Protein AF-A0A1H3Y8Z5-F1 (afdb_monomer)

pLDDT: mean 77.23, std 19.74, range [34.66, 95.38]

Mean predicted aligned error: 10.64 Å

Nearest PDB structures (foldseek):
  1lmi-assembly1_A  TM=4.430E-01  e=1.410E+00  Mycobacterium tuberculosis
  3cnv-assembly1_C  TM=2.853E-01  e=5.325E+00  Bordetella bronchiseptica RB50

Foldseek 3Di:
DDDDDDDDDPPPPPPPPPDQDFDDDPFKTKGWDDKDWDQDPPPPVAFPQPDNPDTKMKTKIKIATPDQWDWAFQLCDWDADPVVLEIWRFPWKWWDDPPDTDTFQKAFLDDWPDDDDPSRHDVVDDNCNVVDDDPSHDYDFRWGFPDDPVDTGTTRMGGDIDTGRITMMMTMTD

Organism: Bizionia paragorgiae (NCBI:txid283786)

Structure (mmCIF, N/CA/C/O backbone):
data_AF-A0A1H3Y8Z5-F1
#
_entry.id   AF-A0A1H3Y8Z5-F1
#
loop_
_atom_site.group_PDB
_atom_site.id
_atom_site.type_symbol
_atom_site.label_atom_id
_atom_site.label_alt_id
_atom_site.label_comp_id
_atom_site.label_asym_id
_atom_site.label_entity_id
_atom_site.label_seq_id
_atom_site.pdbx_PDB_ins_code
_atom_site.Cartn_x
_atom_site.Cartn_y
_atom_site.Cartn_z
_atom_site.occupancy
_atom_site.B_iso_or_equiv
_atom_site.auth_seq_id
_atom_site.auth_comp_id
_atom_site.auth_asym_id
_atom_site.auth_atom_id
_atom_site.pdbx_PDB_model_num
ATOM 1 N N . MET A 1 1 ? 57.441 -43.170 16.671 1.00 38.47 1 MET A N 1
ATOM 2 C CA . MET A 1 1 ? 56.338 -43.724 15.859 1.00 38.47 1 MET A CA 1
ATOM 3 C C . MET A 1 1 ? 55.144 -42.815 16.095 1.00 38.47 1 MET A C 1
ATOM 5 O O . MET A 1 1 ? 54.646 -42.769 17.211 1.00 38.47 1 MET A O 1
ATOM 9 N N . ASN A 1 2 ? 54.828 -41.968 15.118 1.00 35.03 2 ASN A N 1
ATOM 10 C CA . ASN A 1 2 ? 53.867 -40.874 15.265 1.00 35.03 2 ASN A CA 1
ATOM 11 C C . ASN A 1 2 ? 52.443 -41.394 15.060 1.00 35.03 2 ASN A C 1
ATOM 13 O O . ASN A 1 2 ? 52.174 -42.014 14.034 1.00 35.03 2 ASN A O 1
ATOM 17 N N . LEU A 1 3 ? 51.538 -41.088 15.990 1.00 36.00 3 LEU A N 1
ATOM 18 C CA . LEU A 1 3 ? 50.099 -41.204 15.774 1.00 36.00 3 LEU A CA 1
ATOM 19 C C . LEU A 1 3 ? 49.514 -39.785 15.790 1.00 36.00 3 LEU A C 1
ATOM 21 O O . LEU A 1 3 ? 49.213 -39.226 16.839 1.00 36.00 3 LEU A O 1
ATOM 25 N N . ASN A 1 4 ? 49.433 -39.179 14.605 1.00 46.44 4 ASN A N 1
ATOM 26 C CA . ASN A 1 4 ? 48.711 -37.930 14.386 1.00 46.44 4 ASN A CA 1
ATOM 27 C C . ASN A 1 4 ? 47.215 -38.246 14.357 1.00 46.44 4 ASN A C 1
ATOM 29 O O . ASN A 1 4 ? 46.742 -38.861 13.402 1.00 46.44 4 ASN A O 1
ATOM 33 N N . ILE A 1 5 ? 46.471 -37.815 15.375 1.00 49.72 5 ILE A N 1
ATOM 34 C CA . ILE A 1 5 ? 45.007 -37.802 15.333 1.00 49.72 5 ILE A CA 1
ATOM 35 C C . ILE A 1 5 ? 44.549 -36.351 15.217 1.00 49.72 5 ILE A C 1
ATOM 37 O O . ILE A 1 5 ? 44.706 -35.531 16.116 1.00 49.72 5 ILE A O 1
ATOM 41 N N . SER A 1 6 ? 44.024 -36.082 14.027 1.00 46.31 6 SER A N 1
ATOM 42 C CA . SER A 1 6 ? 43.337 -34.882 13.572 1.00 46.31 6 SER A CA 1
ATOM 43 C C . SER A 1 6 ? 42.175 -34.506 14.500 1.00 46.31 6 SER A C 1
ATOM 45 O O . SER A 1 6 ? 41.372 -35.371 14.846 1.00 46.31 6 SER A O 1
ATOM 47 N N . PHE A 1 7 ? 42.029 -33.223 14.850 1.00 43.62 7 PHE A N 1
ATOM 48 C CA . PHE A 1 7 ? 40.775 -32.703 15.403 1.00 43.62 7 PHE A CA 1
ATOM 49 C C . PHE A 1 7 ? 40.373 -31.391 14.720 1.00 43.62 7 PHE A C 1
ATOM 51 O O . PHE A 1 7 ? 40.763 -30.294 15.102 1.00 43.62 7 PHE A O 1
ATOM 58 N N . LEU A 1 8 ? 39.633 -31.590 13.629 1.00 37.81 8 LEU A N 1
ATOM 59 C CA . LEU A 1 8 ? 38.430 -30.873 13.214 1.00 37.81 8 LEU A CA 1
ATOM 60 C C . LEU A 1 8 ? 38.373 -29.353 13.474 1.00 37.81 8 LEU A C 1
ATOM 62 O O . LEU A 1 8 ? 37.966 -28.872 14.529 1.00 37.81 8 LEU A O 1
ATOM 66 N N . ILE A 1 9 ? 38.660 -28.606 12.410 1.00 44.09 9 ILE A N 1
ATOM 67 C CA . ILE A 1 9 ? 38.252 -27.215 12.204 1.00 44.09 9 ILE A CA 1
ATOM 68 C C . ILE A 1 9 ? 36.714 -27.170 12.178 1.00 44.09 9 ILE A C 1
ATOM 70 O O . ILE A 1 9 ? 36.110 -27.629 11.209 1.00 44.09 9 ILE A O 1
ATOM 74 N N . LEU A 1 10 ? 36.069 -26.605 13.205 1.00 34.97 10 LEU A N 1
ATOM 75 C CA . LEU A 1 10 ? 34.649 -26.244 13.140 1.00 34.97 10 LEU A CA 1
ATOM 76 C C . LEU A 1 10 ? 34.513 -24.742 12.879 1.00 34.97 10 LEU A C 1
ATOM 78 O O . LEU A 1 10 ? 34.490 -23.899 13.772 1.00 34.97 10 LEU A O 1
ATOM 82 N N . PHE A 1 11 ? 34.460 -24.437 11.592 1.00 40.78 11 PHE A N 1
ATOM 83 C CA . PHE A 1 11 ? 34.181 -23.137 11.010 1.00 40.78 11 PHE A CA 1
ATOM 84 C C . PHE A 1 11 ? 32.676 -22.844 11.123 1.00 40.78 11 PHE A C 1
ATOM 86 O O . PHE A 1 11 ? 31.910 -23.141 10.210 1.00 40.78 11 PHE A O 1
ATOM 93 N N . SER A 1 12 ? 32.215 -22.285 12.244 1.00 37.41 12 SER A N 1
ATOM 94 C CA . SER A 1 12 ? 30.830 -21.805 12.374 1.00 37.41 12 SER A CA 1
ATOM 95 C C . SER A 1 12 ? 30.716 -20.352 11.906 1.00 37.41 12 SER A C 1
ATOM 97 O O . SER A 1 12 ? 30.493 -19.430 12.69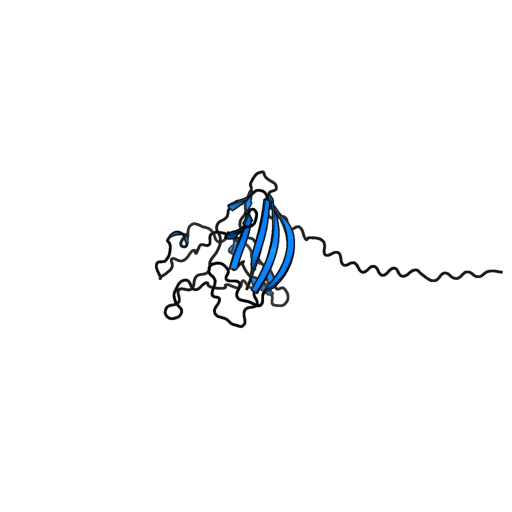1 1.00 37.41 12 SER A O 1
ATOM 99 N N . ILE A 1 13 ? 30.870 -20.147 10.598 1.00 42.34 13 ILE A N 1
ATOM 100 C CA . ILE A 1 13 ? 30.401 -18.943 9.906 1.00 42.34 13 ILE A CA 1
ATOM 101 C C . ILE A 1 13 ? 28.881 -19.088 9.757 1.00 42.34 13 ILE A C 1
ATOM 103 O O . ILE A 1 13 ? 28.373 -19.552 8.743 1.00 42.34 13 ILE A O 1
ATOM 107 N N . LEU A 1 14 ? 28.136 -18.707 10.797 1.00 34.66 14 LEU A N 1
ATOM 108 C CA . LEU A 1 14 ? 26.694 -18.458 10.708 1.00 34.66 14 LEU A CA 1
ATOM 109 C C . LEU A 1 14 ? 26.477 -17.028 10.198 1.00 34.66 14 LEU A C 1
ATOM 111 O O . LEU A 1 14 ? 25.984 -16.156 10.910 1.00 34.66 14 LEU A O 1
ATOM 115 N N . PHE A 1 15 ? 26.872 -16.770 8.952 1.00 37.66 15 PHE A N 1
ATOM 116 C CA . PHE A 1 15 ? 26.321 -15.635 8.223 1.00 37.66 15 PHE A CA 1
ATOM 117 C C . PHE A 1 15 ? 25.008 -16.100 7.608 1.00 37.66 15 PHE A C 1
ATOM 119 O O . PHE A 1 15 ? 24.979 -16.645 6.508 1.00 37.66 15 PHE A O 1
ATOM 126 N N . SER A 1 16 ? 23.911 -15.874 8.327 1.00 39.50 16 SER A N 1
ATOM 127 C CA . SER A 1 16 ? 22.572 -15.874 7.745 1.00 39.50 16 SER A CA 1
ATOM 128 C C . SER A 1 16 ? 22.478 -14.699 6.772 1.00 39.50 16 SER A C 1
ATOM 130 O O . SER A 1 16 ? 21.992 -13.619 7.111 1.00 39.50 16 SER A O 1
ATOM 132 N N . THR A 1 17 ? 22.990 -14.877 5.557 1.00 37.56 17 THR A N 1
ATOM 133 C CA . THR A 1 17 ? 22.694 -13.988 4.440 1.00 37.56 17 THR A CA 1
ATOM 134 C C . THR A 1 17 ? 21.226 -14.199 4.082 1.00 37.56 17 THR A C 1
ATOM 136 O O . THR A 1 17 ? 20.858 -15.083 3.312 1.00 37.56 17 THR A O 1
ATOM 139 N N . CYS A 1 18 ? 20.356 -13.390 4.694 1.00 37.28 18 CYS A N 1
ATOM 140 C CA . CYS A 1 18 ? 18.996 -13.186 4.214 1.00 37.28 18 CYS A CA 1
ATOM 141 C C . CYS A 1 18 ? 19.120 -12.649 2.787 1.00 37.28 18 CYS A C 1
ATOM 143 O O . CYS A 1 18 ? 19.394 -11.468 2.567 1.00 37.28 18 CYS A O 1
ATOM 145 N N . SER A 1 19 ? 19.054 -13.560 1.823 1.00 40.31 19 SER A N 1
ATOM 146 C CA . SER A 1 19 ? 19.101 -13.214 0.414 1.00 40.31 19 SER A CA 1
ATOM 147 C C . SER A 1 19 ? 17.865 -12.362 0.116 1.00 40.31 19 SER A C 1
ATOM 149 O O . SER A 1 19 ? 16.788 -12.688 0.625 1.00 40.31 19 SER A O 1
ATOM 151 N N . PRO A 1 20 ? 17.973 -11.276 -0.672 1.00 46.34 20 PRO A N 1
ATOM 152 C CA . PRO A 1 20 ? 16.799 -10.552 -1.133 1.00 46.34 20 PRO A CA 1
ATOM 153 C C . PRO A 1 20 ? 15.874 -11.554 -1.825 1.00 46.34 20 PRO A C 1
ATOM 155 O O . PRO A 1 20 ? 16.244 -12.148 -2.838 1.00 46.34 20 PRO A O 1
ATOM 158 N N . SER A 1 21 ? 14.698 -11.804 -1.253 1.00 49.69 21 SER A N 1
ATOM 159 C CA . SER A 1 21 ? 13.707 -12.660 -1.887 1.00 49.69 21 SER A CA 1
ATOM 160 C C . SER A 1 21 ? 13.146 -11.907 -3.089 1.00 49.69 21 SER A C 1
ATOM 162 O O . SER A 1 21 ? 12.442 -10.905 -2.951 1.00 49.69 21 SER A O 1
ATOM 164 N N . TYR A 1 22 ? 13.507 -12.364 -4.286 1.00 48.09 22 TYR A N 1
ATOM 165 C CA . TYR A 1 22 ? 12.887 -11.905 -5.519 1.00 48.09 22 TYR A CA 1
ATOM 166 C C . TYR A 1 22 ? 11.555 -12.629 -5.666 1.00 48.09 22 TYR A C 1
ATOM 168 O O . TYR A 1 22 ? 11.515 -13.848 -5.804 1.00 48.09 22 TYR A O 1
ATOM 176 N N . SER A 1 23 ? 10.462 -11.874 -5.636 1.00 53.66 23 SER A N 1
ATOM 177 C CA . SER A 1 23 ? 9.179 -12.356 -6.138 1.00 53.66 23 SER A CA 1
ATOM 178 C C . SER A 1 23 ? 8.923 -11.668 -7.470 1.00 53.66 23 SER A C 1
ATOM 180 O O . SER A 1 23 ? 8.920 -10.436 -7.555 1.00 53.66 23 SER A O 1
ATOM 182 N N . GLN A 1 24 ? 8.776 -12.464 -8.526 1.00 49.69 24 GLN A N 1
ATOM 183 C CA . GLN A 1 24 ? 8.394 -11.962 -9.835 1.00 49.69 24 GLN A CA 1
ATOM 184 C C . GLN A 1 24 ? 6.892 -11.674 -9.796 1.00 49.69 24 GLN A C 1
ATOM 186 O O . GLN A 1 24 ? 6.073 -12.587 -9.783 1.00 49.69 24 GLN A O 1
ATOM 191 N N . SER A 1 25 ? 6.524 -10.393 -9.768 1.00 56.50 25 SER A N 1
ATOM 192 C CA . SER A 1 25 ? 5.187 -9.985 -10.209 1.00 56.50 25 SER A CA 1
ATOM 193 C C . SER A 1 25 ? 5.272 -9.727 -11.711 1.00 56.50 25 SER A C 1
ATOM 195 O O . SER A 1 25 ? 6.281 -9.176 -12.141 1.00 56.50 25 SER A O 1
ATOM 197 N N . ASP A 1 26 ? 4.255 -10.114 -12.481 1.00 63.06 26 ASP A N 1
ATOM 198 C CA . ASP A 1 26 ? 4.181 -10.261 -13.955 1.00 63.06 26 ASP A CA 1
ATOM 199 C C . ASP A 1 26 ? 4.958 -9.274 -14.865 1.00 63.06 26 ASP A C 1
ATOM 201 O O . ASP A 1 26 ? 5.132 -9.539 -16.051 1.00 63.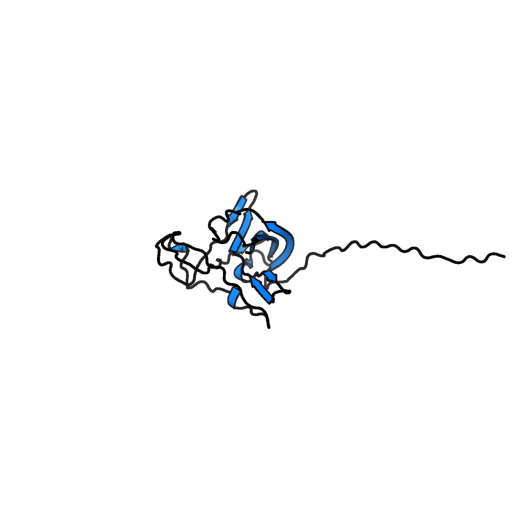06 26 ASP A O 1
ATOM 205 N N . SER A 1 27 ? 5.427 -8.122 -14.377 1.00 82.31 27 SER A N 1
ATOM 206 C CA . SER A 1 27 ? 6.219 -7.153 -15.158 1.00 82.31 27 SER A CA 1
ATOM 207 C C . SER A 1 27 ? 7.270 -6.375 -14.346 1.00 82.31 27 SER A C 1
ATOM 209 O O . SER A 1 27 ? 7.778 -5.346 -14.811 1.00 82.31 27 SER A O 1
ATOM 211 N N . PHE A 1 28 ? 7.566 -6.807 -13.114 1.00 90.38 28 PHE A N 1
ATOM 212 C CA . PHE A 1 28 ? 8.509 -6.148 -12.208 1.00 90.38 28 PHE A CA 1
ATOM 213 C C . PHE A 1 28 ? 9.336 -7.148 -11.402 1.00 90.38 28 PHE A C 1
ATOM 215 O O . PHE A 1 28 ? 8.796 -8.010 -10.708 1.00 90.38 28 PHE A O 1
ATOM 222 N N . ASN A 1 29 ? 10.645 -6.917 -11.402 1.00 91.12 29 ASN A N 1
ATOM 223 C CA . ASN A 1 29 ? 11.556 -7.435 -10.398 1.00 91.12 29 ASN A CA 1
ATOM 224 C C . ASN A 1 29 ? 11.370 -6.628 -9.112 1.00 91.12 29 ASN A C 1
ATOM 226 O O . ASN A 1 29 ? 11.430 -5.392 -9.133 1.00 91.12 29 ASN A O 1
ATOM 230 N N . VAL A 1 30 ? 11.137 -7.323 -8.002 1.00 91.00 30 VAL A N 1
ATOM 231 C CA . VAL A 1 30 ? 10.957 -6.717 -6.681 1.00 91.00 30 VAL A CA 1
ATOM 232 C C . VAL A 1 30 ? 12.079 -7.186 -5.769 1.00 91.00 30 VAL A C 1
ATOM 234 O O . VAL A 1 30 ? 12.232 -8.377 -5.530 1.00 91.00 30 VAL A O 1
ATOM 237 N N . GLU A 1 31 ? 12.845 -6.236 -5.248 1.00 92.62 31 GLU A N 1
ATOM 238 C CA . GLU A 1 31 ? 13.919 -6.466 -4.289 1.00 92.62 31 GLU A CA 1
ATOM 239 C C . GLU A 1 31 ? 13.490 -5.920 -2.924 1.00 92.62 31 GLU A C 1
ATOM 241 O O . GLU A 1 31 ? 13.189 -4.728 -2.767 1.00 92.62 31 GLU A O 1
ATOM 246 N N . PHE A 1 32 ? 13.468 -6.785 -1.913 1.00 92.38 32 PHE A N 1
ATOM 247 C CA . PHE A 1 32 ? 13.291 -6.362 -0.530 1.00 92.38 32 PHE A CA 1
ATOM 248 C C . PHE A 1 32 ? 14.547 -5.642 -0.025 1.00 92.38 32 PHE A C 1
ATOM 250 O O . PHE A 1 32 ? 15.646 -6.178 -0.106 1.00 92.38 32 PHE A O 1
ATOM 257 N N . ILE A 1 33 ? 14.383 -4.442 0.543 1.00 93.31 33 ILE A N 1
ATOM 258 C CA . ILE A 1 33 ? 15.502 -3.686 1.126 1.00 93.31 33 ILE A CA 1
ATOM 259 C C . ILE A 1 33 ? 15.501 -3.801 2.649 1.00 93.31 33 ILE A C 1
ATOM 261 O O . ILE A 1 33 ? 16.534 -4.079 3.250 1.00 93.31 33 ILE A O 1
ATOM 265 N N . LYS A 1 34 ? 14.376 -3.470 3.298 1.00 91.88 34 LYS A N 1
ATOM 266 C CA . LYS A 1 34 ? 14.249 -3.526 4.764 1.00 91.88 34 LYS A CA 1
ATOM 267 C C . LYS A 1 34 ? 12.810 -3.387 5.235 1.00 91.88 34 LYS A C 1
ATOM 269 O O . LYS A 1 34 ? 12.016 -2.692 4.602 1.00 91.88 34 LYS A O 1
ATOM 274 N N . ALA A 1 35 ? 12.545 -3.902 6.429 1.00 90.56 35 ALA A N 1
ATOM 275 C CA . ALA A 1 35 ? 11.346 -3.619 7.204 1.00 90.56 35 ALA A CA 1
ATOM 276 C C . ALA A 1 35 ? 11.713 -2.905 8.514 1.00 90.56 35 ALA A C 1
ATOM 278 O O . ALA A 1 35 ? 12.787 -3.128 9.075 1.00 90.56 35 ALA A O 1
ATOM 279 N N . LYS A 1 36 ? 10.844 -2.012 8.992 1.00 86.88 36 LYS A N 1
ATOM 280 C CA . LYS A 1 36 ? 10.985 -1.347 10.294 1.00 86.88 36 LYS A CA 1
ATOM 281 C C . LYS A 1 36 ? 9.630 -1.201 10.970 1.00 86.88 36 LYS A C 1
ATOM 283 O O . LYS A 1 36 ? 8.718 -0.608 10.386 1.00 86.88 36 LYS A O 1
ATOM 288 N N . LYS A 1 37 ? 9.538 -1.645 12.227 1.00 82.00 37 LYS A N 1
ATOM 289 C CA . LYS A 1 37 ? 8.448 -1.252 13.127 1.00 82.00 37 LYS A CA 1
ATOM 290 C C . LYS A 1 37 ? 8.524 0.256 13.346 1.00 82.00 37 LYS A C 1
ATOM 292 O O . LYS A 1 37 ? 9.596 0.797 13.611 1.00 82.00 37 LYS A O 1
ATOM 297 N N . THR A 1 38 ? 7.397 0.935 13.209 1.00 67.75 38 THR A N 1
ATOM 298 C CA . THR A 1 38 ? 7.296 2.374 13.407 1.00 67.75 38 THR A CA 1
ATOM 299 C C . THR A 1 38 ? 6.327 2.665 14.542 1.00 67.75 38 THR A C 1
ATOM 301 O O . THR A 1 38 ? 5.159 2.301 14.490 1.00 67.75 38 THR A O 1
ATOM 304 N N . ILE A 1 39 ? 6.861 3.286 15.593 1.00 54.19 39 ILE A N 1
ATOM 305 C CA . ILE A 1 39 ? 6.204 3.446 16.901 1.00 54.19 39 ILE A CA 1
ATOM 306 C C . ILE A 1 39 ? 5.464 4.788 16.993 1.00 54.19 39 ILE A C 1
ATOM 308 O O . ILE A 1 39 ? 4.543 4.949 17.782 1.00 54.19 39 ILE A O 1
ATOM 312 N N . LYS A 1 40 ? 5.855 5.771 16.177 1.00 47.19 40 LYS A N 1
ATOM 313 C CA . LYS A 1 40 ? 5.233 7.094 16.161 1.00 47.19 40 LYS A CA 1
ATOM 314 C C . LYS A 1 40 ? 4.351 7.249 14.948 1.00 47.19 40 LYS A C 1
ATOM 316 O O . LYS A 1 40 ? 4.625 6.656 13.907 1.00 47.19 40 LYS A O 1
ATOM 321 N N . GLU A 1 41 ? 3.324 8.071 15.124 1.00 42.09 41 GLU A N 1
ATOM 322 C CA . GLU A 1 41 ? 2.542 8.750 14.102 1.00 42.09 41 GLU A CA 1
ATOM 323 C C . GLU A 1 41 ? 3.421 9.112 12.900 1.00 42.09 41 GLU A C 1
ATOM 325 O O . GLU A 1 41 ? 3.890 10.235 12.748 1.00 42.09 41 GLU A O 1
ATOM 330 N N . ILE A 1 42 ? 3.642 8.163 11.989 1.00 38.66 42 ILE A N 1
ATOM 331 C CA . ILE A 1 42 ? 3.855 8.533 10.608 1.00 38.66 42 ILE A CA 1
ATOM 332 C C . ILE A 1 42 ? 2.497 9.114 10.275 1.00 38.66 42 ILE A C 1
ATOM 334 O O . ILE A 1 42 ? 1.521 8.377 10.062 1.00 38.66 42 ILE A O 1
ATOM 338 N N . THR A 1 43 ? 2.437 10.439 10.329 1.00 39.09 43 THR A N 1
ATOM 339 C CA . THR A 1 43 ? 1.724 11.280 9.383 1.00 39.09 43 THR A CA 1
ATOM 340 C C . THR A 1 43 ? 2.097 10.797 7.982 1.00 39.09 43 THR A C 1
ATOM 342 O O . THR A 1 43 ? 2.776 11.449 7.199 1.00 39.09 43 THR A O 1
ATOM 345 N N . THR A 1 44 ? 1.638 9.589 7.652 1.00 41.91 44 THR A N 1
ATOM 346 C CA . THR A 1 44 ? 1.262 9.240 6.297 1.00 41.91 44 THR A CA 1
ATOM 347 C C . THR A 1 44 ? 0.319 10.360 5.929 1.00 41.91 44 THR A C 1
ATOM 349 O O . THR A 1 44 ? -0.506 10.776 6.752 1.00 41.91 44 THR A O 1
ATOM 352 N N . PHE A 1 45 ? 0.518 10.936 4.751 1.00 45.16 45 PHE A N 1
ATOM 353 C CA . PHE A 1 45 ? -0.014 12.241 4.360 1.00 45.16 45 PHE A CA 1
ATOM 354 C C . PHE A 1 45 ? -1.542 12.385 4.522 1.00 45.16 45 PHE A C 1
ATOM 356 O O . PHE A 1 45 ? -2.092 13.453 4.266 1.00 45.16 45 PHE A O 1
ATOM 363 N N . SER A 1 46 ? -2.271 11.334 4.910 1.00 40.25 46 SER A N 1
ATOM 364 C CA . SER A 1 46 ? -3.617 11.420 5.482 1.00 40.25 46 SER A CA 1
ATOM 365 C C . SER A 1 46 ? -4.028 10.068 6.076 1.00 40.25 46 SER A C 1
ATOM 367 O O . SER A 1 46 ? -4.794 9.354 5.435 1.00 40.25 46 SER A O 1
ATOM 369 N N . ALA A 1 47 ? -3.513 9.676 7.250 1.00 41.94 47 ALA A N 1
ATOM 370 C CA . ALA A 1 47 ? -4.077 8.541 7.989 1.00 41.94 47 ALA A CA 1
ATOM 371 C C . ALA A 1 47 ? -4.026 8.658 9.526 1.00 41.94 47 ALA A C 1
ATOM 373 O O . ALA A 1 47 ? -3.142 8.108 10.184 1.00 41.94 47 ALA A O 1
ATOM 374 N N . ASN A 1 48 ? -5.025 9.333 10.111 1.00 41.88 48 ASN A N 1
ATOM 375 C CA . ASN A 1 48 ? -5.323 9.220 11.541 1.00 41.88 48 ASN A CA 1
ATOM 376 C C . ASN A 1 48 ? -6.003 7.865 11.799 1.00 41.88 48 ASN A C 1
ATOM 378 O O . ASN A 1 48 ? -7.231 7.776 11.824 1.00 41.88 48 ASN A O 1
ATOM 382 N N . TYR A 1 49 ? -5.213 6.800 11.947 1.00 47.88 49 TYR A N 1
ATOM 383 C CA . TYR A 1 49 ? -5.714 5.543 12.502 1.00 47.88 49 TYR A CA 1
ATOM 384 C C . TYR A 1 49 ? -5.939 5.751 13.998 1.00 47.88 49 TYR A C 1
ATOM 386 O O . TYR A 1 49 ? -5.020 6.090 14.737 1.00 47.88 49 TYR A O 1
ATOM 394 N N . LYS A 1 50 ? -7.193 5.629 14.431 1.00 42.97 50 LYS A N 1
ATOM 395 C CA . LYS A 1 50 ? -7.665 6.063 15.750 1.00 42.97 50 LYS A CA 1
ATOM 396 C C . LYS A 1 50 ? -7.530 4.964 16.811 1.00 42.97 50 LYS A C 1
ATOM 398 O O . LYS A 1 50 ? -8.466 4.704 17.558 1.00 42.97 50 LYS A O 1
ATOM 403 N N . SER A 1 51 ? -6.385 4.291 16.838 1.00 44.84 51 SER A N 1
ATOM 404 C CA . SER A 1 51 ? -6.077 3.280 17.846 1.00 44.84 51 SER A CA 1
ATOM 405 C C . SER A 1 51 ? -4.630 3.439 18.290 1.00 44.84 51 SER A C 1
ATOM 407 O O . SER A 1 51 ? -3.710 3.309 17.484 1.00 44.84 51 SER A O 1
ATOM 409 N N . ASN A 1 52 ? -4.442 3.692 19.586 1.00 45.06 52 ASN A N 1
ATOM 410 C CA . ASN A 1 52 ? -3.130 3.776 20.234 1.00 45.06 52 ASN A CA 1
ATOM 411 C C . ASN A 1 52 ? -2.383 2.423 20.247 1.00 45.06 52 ASN A C 1
ATOM 413 O O . ASN A 1 52 ? -1.241 2.372 20.690 1.00 45.06 52 ASN A O 1
ATOM 417 N N . ASN A 1 53 ? -3.006 1.348 19.743 1.00 55.16 53 ASN A N 1
ATOM 418 C CA . ASN A 1 53 ? -2.493 -0.024 19.781 1.00 55.16 53 ASN A CA 1
ATOM 419 C C . ASN A 1 53 ? -2.149 -0.593 18.391 1.00 55.16 53 ASN A C 1
ATOM 421 O O . ASN A 1 53 ? -1.884 -1.785 18.267 1.00 55.16 53 ASN A O 1
ATOM 425 N N . VAL A 1 54 ? -2.165 0.224 17.333 1.00 63.75 54 VAL A N 1
ATOM 426 C CA . VAL A 1 54 ? -1.852 -0.231 15.968 1.00 63.75 54 VAL A CA 1
ATOM 427 C C . VAL A 1 54 ? -0.360 -0.055 15.691 1.00 63.75 54 VAL A C 1
ATOM 429 O O . VAL A 1 54 ? 0.141 1.065 15.555 1.00 63.75 54 VAL A O 1
ATOM 432 N N . ASN A 1 55 ? 0.363 -1.173 15.607 1.00 70.75 55 ASN A N 1
ATOM 433 C CA . ASN A 1 55 ? 1.781 -1.183 15.267 1.00 70.75 55 ASN A CA 1
ATOM 434 C C . ASN A 1 55 ? 1.952 -0.941 13.765 1.00 70.75 55 ASN A C 1
ATOM 436 O O . ASN A 1 55 ? 1.709 -1.826 12.955 1.00 70.75 55 ASN A O 1
ATOM 440 N N . LYS A 1 56 ? 2.443 0.238 13.381 1.00 78.00 56 LYS A N 1
ATOM 441 C CA . LYS A 1 56 ? 2.734 0.514 11.971 1.00 78.00 56 LYS A CA 1
ATOM 442 C C . LYS A 1 56 ? 4.035 -0.165 11.554 1.00 78.00 56 LYS A C 1
ATOM 444 O O . LYS A 1 56 ? 5.052 -0.045 12.238 1.00 78.00 56 LYS A O 1
ATOM 449 N N . ILE A 1 57 ? 4.050 -0.816 10.400 1.00 85.88 57 ILE A N 1
ATOM 450 C CA . ILE A 1 57 ? 5.255 -1.403 9.803 1.00 85.88 57 ILE A CA 1
ATOM 451 C C . ILE A 1 57 ? 5.536 -0.678 8.493 1.00 85.88 57 ILE A C 1
ATOM 453 O O . ILE A 1 57 ? 4.649 -0.506 7.663 1.00 85.88 57 ILE A O 1
ATOM 457 N N . SER A 1 58 ? 6.779 -0.245 8.297 1.00 89.00 58 SER A N 1
ATOM 458 C CA . SER A 1 58 ? 7.236 0.254 7.000 1.00 89.00 58 SER A CA 1
ATOM 459 C C . SER A 1 58 ? 8.087 -0.806 6.318 1.00 89.00 58 SER A C 1
ATOM 461 O O . SER A 1 58 ? 9.015 -1.341 6.925 1.00 89.00 58 SER A O 1
ATOM 463 N N . VAL A 1 59 ? 7.789 -1.090 5.055 1.00 91.81 59 VAL A N 1
ATOM 464 C CA . VAL A 1 59 ? 8.557 -2.006 4.212 1.00 91.81 59 VAL A CA 1
ATOM 465 C C . VAL A 1 59 ? 9.082 -1.223 3.024 1.00 91.81 59 VAL A C 1
ATOM 467 O O . VAL A 1 59 ? 8.326 -0.598 2.281 1.00 91.81 59 VAL A O 1
ATOM 470 N N . LYS A 1 60 ? 10.4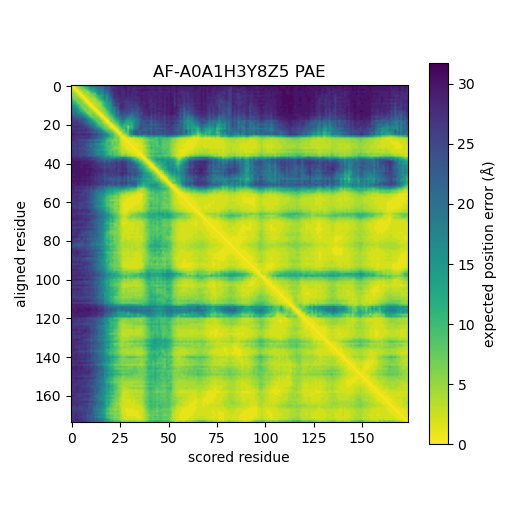00 -1.224 2.851 1.00 93.88 60 LYS A N 1
ATOM 471 C CA . LYS A 1 60 ? 11.059 -0.604 1.711 1.00 93.88 60 LYS A CA 1
ATOM 472 C C . LYS A 1 60 ? 11.437 -1.682 0.706 1.00 93.88 60 LYS A C 1
ATOM 474 O O . LYS A 1 60 ? 12.142 -2.627 1.054 1.00 93.88 60 LYS A O 1
ATOM 479 N N . ILE A 1 61 ? 11.013 -1.475 -0.534 1.00 93.94 61 ILE A N 1
ATOM 480 C CA . ILE A 1 61 ? 11.334 -2.330 -1.676 1.00 93.94 61 ILE A CA 1
ATOM 481 C C . ILE A 1 61 ? 11.907 -1.484 -2.808 1.00 93.94 61 ILE A C 1
ATOM 483 O O . ILE A 1 61 ? 11.572 -0.302 -2.944 1.00 93.94 61 ILE A O 1
ATOM 487 N N . LYS A 1 62 ? 12.763 -2.070 -3.632 1.00 94.88 62 LYS A N 1
ATOM 488 C CA . LYS A 1 62 ? 13.111 -1.529 -4.942 1.00 94.88 62 LYS A CA 1
ATOM 489 C C . LYS A 1 62 ? 12.349 -2.326 -5.984 1.00 94.88 62 LYS A C 1
ATOM 491 O O . LYS A 1 62 ? 12.291 -3.545 -5.913 1.00 94.88 62 LYS A O 1
ATOM 496 N N . ILE A 1 63 ? 11.739 -1.617 -6.921 1.00 93.94 63 ILE A N 1
ATOM 497 C CA . ILE A 1 63 ? 11.075 -2.230 -8.062 1.00 93.94 63 ILE A CA 1
ATOM 498 C C . ILE A 1 63 ? 11.784 -1.809 -9.338 1.00 93.94 63 ILE A C 1
ATOM 500 O O . ILE A 1 63 ? 12.225 -0.660 -9.474 1.00 93.94 63 ILE A O 1
ATOM 504 N N . GLU A 1 64 ? 11.871 -2.731 -10.279 1.00 94.12 64 GLU A N 1
ATOM 505 C CA . GLU A 1 64 ? 12.402 -2.495 -11.612 1.00 94.12 64 GLU A CA 1
ATOM 506 C C . GLU A 1 64 ? 11.554 -3.248 -12.624 1.00 94.12 64 GLU A C 1
ATOM 508 O O . GLU A 1 64 ? 11.323 -4.444 -12.490 1.00 94.12 64 GLU A O 1
ATOM 513 N N . SER A 1 65 ? 11.029 -2.523 -13.602 1.00 93.12 65 SER A N 1
ATOM 514 C CA . SER A 1 65 ? 10.212 -3.111 -14.645 1.00 93.12 65 SER A CA 1
ATOM 515 C C . SER A 1 65 ? 11.081 -3.963 -15.559 1.00 93.12 65 SER A C 1
ATOM 517 O O . SER A 1 65 ? 12.181 -3.554 -15.928 1.00 93.12 65 SER A O 1
ATOM 519 N N . THR A 1 66 ? 10.560 -5.119 -15.958 1.00 90.31 66 THR A N 1
ATOM 520 C CA . THR A 1 66 ? 11.155 -5.953 -17.012 1.00 90.31 66 THR A CA 1
ATOM 521 C C . THR A 1 66 ? 11.005 -5.322 -18.402 1.00 90.31 66 THR A C 1
ATOM 523 O O . THR A 1 66 ? 11.671 -5.727 -19.349 1.00 90.31 66 THR A O 1
ATOM 526 N N . GLU A 1 67 ? 10.170 -4.287 -18.521 1.00 89.50 67 GLU A N 1
ATOM 527 C CA . GLU A 1 67 ? 9.953 -3.489 -19.723 1.00 89.50 67 GLU A CA 1
ATOM 528 C C . GLU A 1 67 ? 10.476 -2.051 -19.545 1.00 89.50 67 GLU A C 1
ATOM 530 O O . GLU A 1 67 ? 10.878 -1.618 -18.464 1.00 89.50 67 GLU A O 1
ATOM 535 N N . LYS A 1 68 ? 10.404 -1.227 -20.602 1.00 89.06 68 LYS A N 1
ATOM 536 C CA . LYS A 1 68 ? 10.817 0.189 -20.532 1.00 89.06 68 LYS A CA 1
ATOM 537 C C . LYS A 1 68 ? 10.067 0.970 -19.441 1.00 89.06 68 LYS A C 1
ATOM 539 O O . LYS A 1 68 ? 10.678 1.802 -18.764 1.00 89.06 68 LYS A O 1
ATOM 544 N N . LYS A 1 69 ? 8.749 0.757 -19.319 1.00 90.38 69 LYS A N 1
ATOM 545 C CA . LYS A 1 69 ? 7.861 1.328 -18.287 1.00 90.38 69 LYS A CA 1
ATOM 546 C C . LYS A 1 69 ? 6.616 0.446 -18.099 1.00 90.38 69 LYS A C 1
ATOM 548 O O . LYS A 1 69 ? 5.580 0.736 -18.700 1.00 90.38 69 LYS A O 1
ATOM 553 N N . GLY A 1 70 ? 6.700 -0.566 -17.243 1.00 90.25 70 GLY A N 1
ATOM 554 C CA . GLY A 1 70 ? 5.556 -1.400 -16.872 1.00 90.25 70 GLY A CA 1
ATOM 555 C C . GLY A 1 70 ? 4.509 -0.649 -16.044 1.00 90.25 70 GLY A C 1
ATOM 556 O O . GLY A 1 70 ? 4.786 0.396 -15.442 1.00 90.25 70 GLY A O 1
ATOM 557 N N . VAL A 1 71 ? 3.285 -1.177 -16.004 1.00 92.25 71 VAL A N 1
ATOM 558 C CA . VAL A 1 71 ? 2.209 -0.676 -15.134 1.00 92.25 71 VAL A CA 1
ATOM 559 C C . VAL A 1 71 ? 2.329 -1.355 -13.775 1.00 92.25 71 VAL A C 1
ATOM 561 O O . VAL A 1 71 ? 2.029 -2.533 -13.629 1.00 92.25 71 VAL A O 1
ATOM 564 N N . PHE A 1 72 ? 2.780 -0.607 -12.776 1.00 92.75 72 PHE A N 1
ATOM 565 C CA . PHE A 1 72 ? 2.874 -1.093 -11.409 1.00 92.75 72 PHE A CA 1
ATOM 566 C C . PHE A 1 72 ? 1.561 -0.858 -10.667 1.00 92.75 72 PHE A C 1
ATOM 568 O O . PHE A 1 72 ? 1.076 0.278 -10.604 1.00 92.75 72 PHE A O 1
ATOM 575 N N . ASP A 1 73 ? 1.028 -1.917 -10.069 1.00 93.00 73 ASP A N 1
ATOM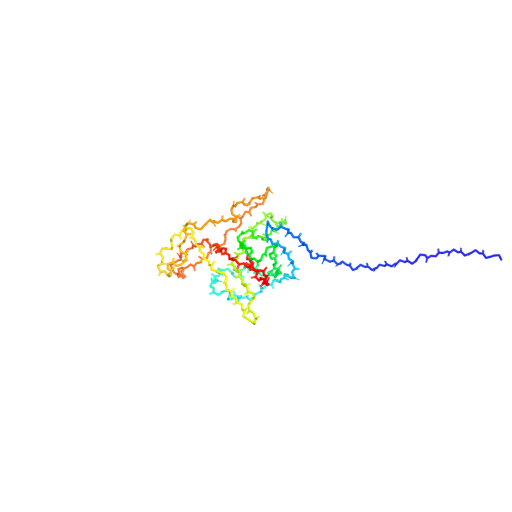 576 C CA . ASP A 1 73 ? -0.173 -1.889 -9.244 1.00 93.00 73 ASP A CA 1
ATOM 577 C C . ASP A 1 73 ? 0.178 -2.186 -7.775 1.00 93.00 73 ASP A C 1
ATOM 579 O O . ASP A 1 73 ? 0.471 -3.335 -7.437 1.00 93.00 73 ASP A O 1
ATOM 583 N N . PRO A 1 74 ? 0.150 -1.176 -6.885 1.00 92.88 74 PRO A N 1
ATOM 584 C CA . PRO A 1 74 ? 0.487 -1.377 -5.480 1.00 92.88 74 PRO A CA 1
ATOM 585 C C . PRO A 1 74 ? -0.487 -2.286 -4.730 1.00 92.88 74 PRO A C 1
ATOM 587 O O . PRO A 1 74 ? -0.105 -2.845 -3.704 1.00 92.88 74 PRO A O 1
ATOM 590 N N . ASN A 1 75 ? -1.726 -2.437 -5.209 1.00 93.44 75 ASN A N 1
ATOM 591 C CA . ASN A 1 75 ? -2.744 -3.236 -4.522 1.00 93.44 75 ASN A CA 1
ATOM 592 C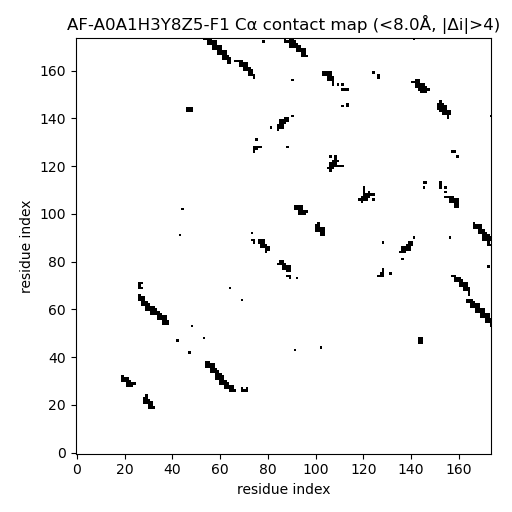 C . ASN A 1 75 ? -2.449 -4.744 -4.590 1.00 93.44 75 ASN A C 1
ATOM 594 O O . ASN A 1 75 ? -2.972 -5.503 -3.780 1.00 93.44 75 ASN A O 1
ATOM 598 N N . LYS A 1 76 ? -1.568 -5.173 -5.507 1.00 91.56 76 LYS A N 1
ATOM 599 C CA . LYS A 1 76 ? -1.064 -6.553 -5.582 1.00 91.56 76 LYS A CA 1
ATOM 600 C C . LYS A 1 76 ? -0.110 -6.910 -4.437 1.00 91.56 76 LYS A C 1
ATOM 602 O O . LYS A 1 76 ? 0.179 -8.083 -4.227 1.00 91.56 76 LYS A O 1
ATOM 607 N N . ILE A 1 77 ? 0.409 -5.920 -3.709 1.00 91.69 77 ILE A N 1
ATOM 608 C CA . ILE A 1 77 ? 1.301 -6.155 -2.574 1.00 91.69 77 ILE A CA 1
ATOM 609 C C . ILE A 1 77 ? 0.473 -6.342 -1.308 1.00 91.69 77 ILE A C 1
ATOM 611 O O . ILE A 1 77 ? -0.447 -5.576 -1.041 1.00 91.69 77 ILE A O 1
ATOM 615 N N . SER A 1 78 ? 0.855 -7.315 -0.487 1.00 92.00 78 SER A N 1
ATOM 616 C CA . SER A 1 78 ? 0.302 -7.508 0.849 1.00 92.00 78 SER A CA 1
ATOM 617 C C . SER A 1 78 ? 1.369 -7.968 1.831 1.00 92.00 78 SER A C 1
ATOM 619 O O . SER A 1 78 ? 2.330 -8.628 1.439 1.00 92.00 78 SER A O 1
ATOM 621 N N . LEU A 1 79 ? 1.179 -7.639 3.104 1.00 90.69 79 LEU A N 1
ATOM 622 C CA . LEU A 1 79 ? 1.921 -8.234 4.208 1.00 90.69 79 LEU A CA 1
ATOM 623 C C . LEU A 1 79 ? 1.103 -9.409 4.746 1.00 90.69 79 LEU A C 1
ATOM 625 O O . LEU A 1 79 ? -0.089 -9.246 4.998 1.00 90.69 79 LEU A O 1
ATOM 629 N N . ILE A 1 80 ? 1.731 -10.571 4.896 1.00 90.88 80 ILE A N 1
ATOM 630 C CA . ILE A 1 80 ? 1.097 -11.763 5.460 1.00 90.88 80 ILE A CA 1
ATOM 631 C C . ILE A 1 80 ? 1.730 -12.036 6.821 1.00 90.88 80 ILE A C 1
ATOM 633 O O . ILE A 1 80 ? 2.952 -12.123 6.937 1.00 90.88 80 ILE A O 1
ATOM 637 N N . ASP A 1 81 ? 0.885 -12.146 7.834 1.00 86.44 81 ASP A N 1
ATOM 638 C CA . ASP A 1 81 ? 1.216 -12.651 9.155 1.00 86.44 81 ASP A CA 1
ATOM 639 C C . ASP A 1 81 ? 0.791 -14.119 9.216 1.00 86.44 81 ASP A C 1
ATOM 641 O O . ASP A 1 81 ? -0.395 -14.439 9.308 1.00 86.44 81 ASP A O 1
ATOM 645 N N . HIS A 1 82 ? 1.775 -15.008 9.118 1.00 87.94 82 HIS A N 1
ATOM 646 C CA . HIS A 1 82 ? 1.551 -16.449 9.144 1.00 87.94 82 HIS A CA 1
ATOM 647 C C . HIS A 1 82 ? 1.237 -16.987 10.545 1.00 87.94 82 HIS A C 1
ATOM 649 O O . HIS A 1 82 ? 0.641 -18.052 10.647 1.00 87.94 82 HIS A O 1
ATOM 655 N N . GLU A 1 83 ? 1.612 -16.281 11.616 1.00 89.25 83 GLU A N 1
ATOM 656 C CA . GLU A 1 83 ? 1.331 -16.730 12.985 1.00 89.25 83 GLU A CA 1
ATOM 657 C C . GLU A 1 83 ? -0.154 -16.554 13.310 1.00 89.25 83 GLU A C 1
ATOM 659 O O . GLU A 1 83 ? -0.775 -17.429 13.910 1.00 89.25 83 GLU A O 1
ATOM 664 N N . ASN A 1 84 ? -0.734 -15.438 12.861 1.00 87.56 84 ASN A N 1
ATOM 665 C CA . ASN A 1 84 ? -2.140 -15.109 13.099 1.00 87.56 84 ASN A CA 1
ATOM 666 C C . ASN A 1 84 ? -3.053 -15.397 11.895 1.00 87.56 84 ASN A C 1
ATOM 668 O O . ASN A 1 84 ? -4.257 -15.167 11.976 1.00 87.56 84 ASN A O 1
ATOM 672 N N . ASN A 1 85 ? -2.498 -15.890 10.782 1.00 91.19 85 ASN A N 1
ATOM 673 C CA . ASN A 1 85 ? -3.196 -16.101 9.509 1.00 91.19 85 ASN A CA 1
ATOM 674 C C . ASN A 1 85 ? -3.915 -14.841 8.998 1.00 91.19 85 ASN A C 1
ATOM 676 O O . ASN A 1 85 ? -5.059 -14.894 8.544 1.00 91.19 85 ASN A O 1
ATOM 680 N N . LEU A 1 86 ? -3.240 -13.692 9.063 1.00 88.25 86 LEU A N 1
ATOM 681 C CA . LEU A 1 86 ? -3.788 -12.402 8.642 1.00 88.25 86 LEU A CA 1
ATOM 682 C C . LEU A 1 86 ? -3.064 -11.861 7.411 1.00 88.25 86 LEU A C 1
ATOM 684 O O . LEU A 1 86 ? -1.847 -11.976 7.276 1.00 88.25 86 LEU A O 1
ATOM 688 N N . ARG A 1 87 ? -3.806 -11.201 6.524 1.00 91.00 87 ARG A N 1
ATOM 689 C CA . ARG A 1 87 ? -3.264 -10.484 5.369 1.00 91.00 87 ARG A CA 1
ATOM 690 C C . ARG A 1 87 ? -3.660 -9.020 5.412 1.00 91.00 87 ARG A C 1
ATOM 692 O O . ARG A 1 87 ? -4.836 -8.683 5.529 1.00 91.00 87 ARG A O 1
ATOM 699 N N . PHE A 1 88 ? -2.670 -8.157 5.240 1.00 88.75 88 PHE A N 1
ATOM 700 C CA . PHE A 1 88 ? -2.813 -6.712 5.304 1.00 88.75 88 PHE A CA 1
ATOM 701 C C . PHE A 1 88 ? -2.475 -6.082 3.955 1.00 88.75 88 PHE A C 1
ATOM 703 O O . PHE A 1 88 ? -1.414 -6.336 3.371 1.00 88.75 88 PHE A O 1
ATOM 710 N N . ARG A 1 89 ? -3.352 -5.197 3.479 1.00 91.56 89 ARG A N 1
ATOM 711 C CA . ARG A 1 89 ? -3.054 -4.301 2.355 1.00 91.56 89 ARG A CA 1
ATOM 712 C C . ARG A 1 89 ? -2.199 -3.110 2.814 1.00 91.56 89 ARG A C 1
ATOM 714 O O . ARG A 1 89 ? -2.29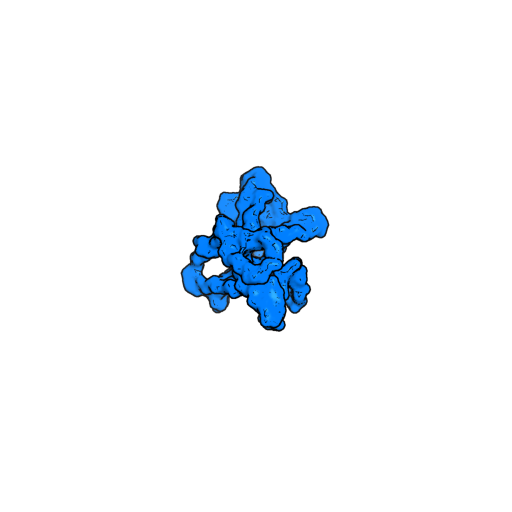0 -2.705 3.976 1.00 91.56 89 ARG A O 1
ATOM 721 N N . PRO A 1 90 ? -1.408 -2.492 1.922 1.00 91.19 90 PRO A N 1
ATOM 722 C CA . PRO A 1 90 ? -0.751 -1.233 2.224 1.00 91.19 90 PRO A CA 1
ATOM 723 C C . PRO A 1 90 ? -1.783 -0.155 2.576 1.00 91.19 90 PRO A C 1
ATOM 725 O O . PRO A 1 90 ? -2.782 0.032 1.890 1.00 91.19 90 PRO A O 1
ATOM 728 N N . THR A 1 91 ? -1.516 0.589 3.638 1.00 88.00 91 THR A N 1
ATOM 729 C CA . THR A 1 91 ? -2.284 1.767 4.068 1.00 88.00 91 THR A CA 1
ATOM 730 C C . THR A 1 91 ? -1.823 3.046 3.371 1.00 88.00 91 THR A C 1
ATOM 732 O O . THR A 1 91 ? -2.614 3.962 3.134 1.00 88.00 91 THR A O 1
ATOM 735 N N . ASP A 1 92 ? -0.542 3.101 3.000 1.00 88.25 92 ASP A N 1
ATOM 736 C CA . ASP A 1 92 ? 0.046 4.163 2.189 1.00 88.25 92 ASP A CA 1
ATOM 737 C C . ASP A 1 92 ? 1.238 3.622 1.387 1.00 88.25 92 ASP A C 1
ATOM 739 O O . ASP A 1 92 ? 1.899 2.657 1.791 1.00 88.25 92 ASP A O 1
ATOM 743 N N . VAL A 1 93 ? 1.523 4.257 0.252 1.00 91.75 93 VAL A N 1
ATOM 744 C CA . VAL A 1 93 ? 2.630 3.894 -0.639 1.00 91.75 93 VAL A CA 1
ATOM 745 C C . VAL A 1 93 ? 3.323 5.161 -1.107 1.00 91.75 93 VAL A C 1
ATOM 747 O O . VAL A 1 93 ? 2.724 6.006 -1.775 1.00 91.75 93 VAL A O 1
ATOM 750 N N . LEU A 1 94 ? 4.612 5.279 -0.797 1.00 91.69 94 LEU A N 1
ATOM 751 C CA . LEU A 1 94 ? 5.438 6.422 -1.174 1.00 91.69 94 LEU A CA 1
ATOM 752 C C . LEU A 1 94 ? 6.534 5.988 -2.149 1.00 91.69 94 LEU A C 1
ATOM 754 O O . LEU A 1 94 ? 7.356 5.133 -1.823 1.00 91.69 94 LEU A O 1
ATOM 758 N N . ALA A 1 95 ? 6.587 6.610 -3.326 1.00 91.75 95 ALA A N 1
ATOM 759 C CA . ALA A 1 95 ? 7.686 6.444 -4.274 1.00 91.75 95 ALA A CA 1
ATOM 760 C C . ALA A 1 95 ? 8.793 7.465 -4.014 1.00 91.75 95 ALA A C 1
ATOM 762 O O . ALA A 1 95 ? 8.527 8.662 -3.884 1.00 91.75 95 ALA A O 1
ATOM 763 N N . LYS A 1 96 ? 10.049 7.016 -4.015 1.00 88.44 96 LYS A N 1
ATOM 764 C CA . LYS A 1 96 ? 11.205 7.912 -3.992 1.00 88.44 96 LYS A CA 1
ATOM 765 C C . LYS A 1 96 ? 11.395 8.540 -5.374 1.00 88.44 96 LYS A C 1
ATOM 767 O O . LYS A 1 96 ? 11.586 7.833 -6.366 1.00 88.44 96 LYS A O 1
ATOM 772 N N . ARG A 1 97 ? 11.401 9.871 -5.434 1.00 82.19 97 ARG A N 1
ATOM 773 C CA . ARG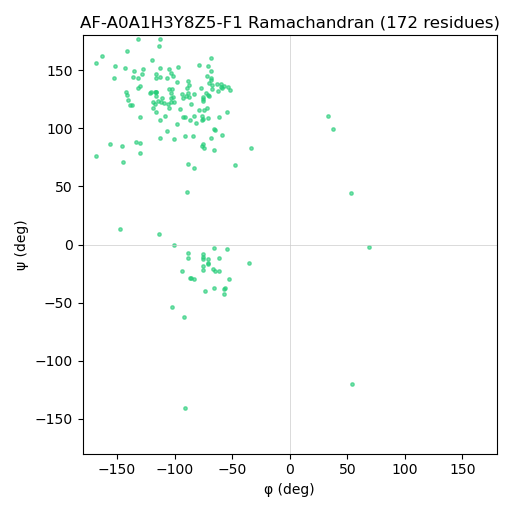 A 1 97 ? 11.780 10.649 -6.620 1.00 82.19 97 ARG A CA 1
ATOM 774 C C . ARG A 1 97 ? 12.801 11.703 -6.203 1.00 82.19 97 ARG A C 1
ATOM 776 O O . ARG A 1 97 ? 12.453 12.656 -5.513 1.00 82.19 97 ARG A O 1
ATOM 783 N N . PHE A 1 98 ? 14.052 11.522 -6.626 1.00 80.44 98 PHE A N 1
ATOM 784 C CA . PHE A 1 98 ? 15.197 12.302 -6.139 1.00 80.44 98 PHE A CA 1
ATOM 785 C C . PHE A 1 98 ? 15.285 12.260 -4.600 1.00 80.44 98 PHE A C 1
ATOM 787 O O . PHE A 1 98 ? 15.404 11.174 -4.024 1.00 80.44 98 PHE A O 1
ATOM 794 N N . THR A 1 99 ? 15.207 13.414 -3.939 1.00 79.56 99 THR A N 1
ATOM 795 C CA . THR A 1 99 ? 15.197 13.567 -2.478 1.00 79.56 99 THR A CA 1
ATOM 796 C C . THR A 1 99 ? 13.794 13.487 -1.867 1.00 79.56 99 THR A C 1
ATOM 798 O O . THR A 1 99 ? 13.677 13.326 -0.656 1.00 79.56 99 THR A O 1
ATOM 801 N N . ASN A 1 100 ? 12.733 13.529 -2.681 1.00 80.69 100 ASN A N 1
ATOM 802 C CA . ASN A 1 100 ? 11.349 13.598 -2.214 1.00 80.69 100 ASN A CA 1
ATOM 803 C C . ASN A 1 100 ? 10.659 12.227 -2.182 1.00 80.69 100 ASN A C 1
ATOM 805 O O . ASN A 1 100 ? 10.961 11.321 -2.968 1.00 80.69 100 ASN A O 1
ATOM 809 N N . LEU A 1 101 ? 9.671 12.105 -1.293 1.00 84.06 101 LEU A N 1
ATOM 810 C CA . LEU A 1 101 ? 8.716 11.000 -1.253 1.00 84.06 101 LEU A CA 1
ATOM 811 C C . LEU A 1 101 ? 7.386 11.469 -1.844 1.00 84.06 101 LEU A C 1
ATOM 813 O O . LEU A 1 101 ? 6.806 12.444 -1.375 1.00 84.06 101 LEU A O 1
ATOM 817 N N . ILE A 1 102 ? 6.912 10.783 -2.882 1.00 87.25 102 ILE A N 1
ATOM 818 C CA . ILE A 1 102 ? 5.673 11.126 -3.584 1.00 87.25 102 ILE A CA 1
ATOM 819 C C . ILE A 1 102 ? 4.631 10.040 -3.314 1.00 87.25 102 ILE A C 1
ATOM 821 O O . ILE A 1 102 ? 4.880 8.879 -3.657 1.00 87.25 102 ILE A O 1
ATOM 825 N N . PRO A 1 103 ? 3.456 10.388 -2.765 1.00 87.75 103 PRO A N 1
ATOM 826 C CA . PRO A 1 103 ? 2.420 9.408 -2.500 1.00 87.75 103 PRO A CA 1
ATOM 827 C C . PRO A 1 103 ? 1.806 8.847 -3.785 1.00 87.75 103 PRO A C 1
ATOM 829 O O . PRO A 1 103 ? 1.697 9.506 -4.832 1.00 87.75 103 PRO A O 1
ATOM 832 N N . PHE A 1 104 ? 1.373 7.595 -3.712 1.00 90.62 104 PHE A N 1
ATOM 833 C CA . PHE A 1 104 ? 0.417 7.060 -4.668 1.00 90.62 104 PHE A CA 1
ATOM 834 C C . PHE A 1 104 ? -0.959 7.672 -4.422 1.00 90.62 104 PHE A C 1
ATOM 836 O O . PHE A 1 104 ? -1.339 7.989 -3.296 1.00 90.62 104 PHE A O 1
ATOM 843 N N . GLY A 1 105 ? -1.699 7.887 -5.510 1.00 88.31 105 GLY A N 1
ATOM 844 C CA . GLY A 1 105 ? -3.078 8.340 -5.396 1.00 88.31 105 GLY A CA 1
ATOM 845 C C . GLY A 1 105 ? -3.912 7.221 -4.783 1.00 88.31 105 GLY A C 1
ATOM 846 O O . GLY A 1 105 ? -3.784 6.076 -5.215 1.00 88.31 105 GLY A O 1
ATOM 847 N N . ARG A 1 106 ? -4.745 7.564 -3.802 1.00 88.88 106 ARG A N 1
ATOM 848 C CA . ARG A 1 106 ? -5.705 6.652 -3.179 1.00 88.88 106 ARG A CA 1
ATOM 849 C C . ARG A 1 106 ? -7.111 6.920 -3.700 1.00 88.88 106 ARG A C 1
ATOM 851 O O . ARG A 1 106 ? -7.446 8.070 -3.989 1.00 88.88 106 ARG A O 1
ATOM 858 N N . VAL A 1 107 ? -7.913 5.873 -3.778 1.00 90.94 107 VAL A N 1
ATOM 859 C CA . VAL A 1 107 ? -9.304 5.869 -4.232 1.00 90.94 107 VAL A CA 1
ATOM 860 C C . VAL A 1 107 ? -10.141 4.923 -3.387 1.00 90.94 107 VAL A C 1
ATOM 862 O O . VAL A 1 107 ? -9.602 4.128 -2.628 1.00 90.94 107 VAL A O 1
ATOM 865 N N . SER A 1 108 ? -11.458 5.029 -3.506 1.00 90.12 108 SER A N 1
ATOM 866 C CA . SER A 1 108 ? -12.427 4.110 -2.934 1.00 90.12 108 SER A CA 1
ATOM 867 C C . SER A 1 108 ? -13.504 3.783 -3.960 1.00 90.12 108 SER A C 1
ATOM 869 O O . SER A 1 108 ? -13.870 4.616 -4.798 1.00 90.12 108 SER A O 1
ATOM 871 N N . LYS A 1 109 ? -14.045 2.568 -3.847 1.00 90.25 109 LYS A N 1
ATOM 872 C CA . LYS A 1 109 ? -15.224 2.125 -4.601 1.00 90.25 109 LYS A CA 1
ATOM 873 C C . LYS A 1 109 ? -16.525 2.713 -4.069 1.00 90.25 109 LYS A C 1
ATOM 875 O O . LYS A 1 109 ? -17.529 2.698 -4.773 1.00 90.25 109 LYS A O 1
ATOM 880 N N . VAL A 1 110 ? -16.522 3.213 -2.834 1.00 89.38 110 VAL A N 1
ATOM 881 C CA . VAL A 1 110 ? -17.700 3.791 -2.186 1.00 89.38 110 VAL A CA 1
ATOM 882 C C . VAL A 1 110 ? -17.562 5.304 -2.164 1.00 89.38 110 VAL A C 1
ATOM 884 O O . VAL A 1 110 ? -16.507 5.855 -1.844 1.00 89.38 110 VAL A O 1
ATOM 887 N N . LYS A 1 111 ? -18.641 5.994 -2.535 1.00 88.19 111 LYS A N 1
ATOM 888 C CA . LYS A 1 111 ? -18.661 7.452 -2.546 1.00 88.19 111 LYS A CA 1
ATOM 889 C C . LYS A 1 111 ? -18.651 7.961 -1.103 1.00 88.19 111 LYS A C 1
ATOM 891 O O . LYS A 1 111 ? -19.525 7.549 -0.338 1.00 88.19 111 LYS A O 1
ATOM 896 N N . PRO A 1 112 ? -17.732 8.871 -0.732 1.00 86.06 112 PRO A N 1
ATOM 897 C CA . PRO A 1 112 ? -17.744 9.459 0.599 1.00 86.06 112 PRO A CA 1
ATOM 898 C C . PRO A 1 112 ? -19.068 10.188 0.83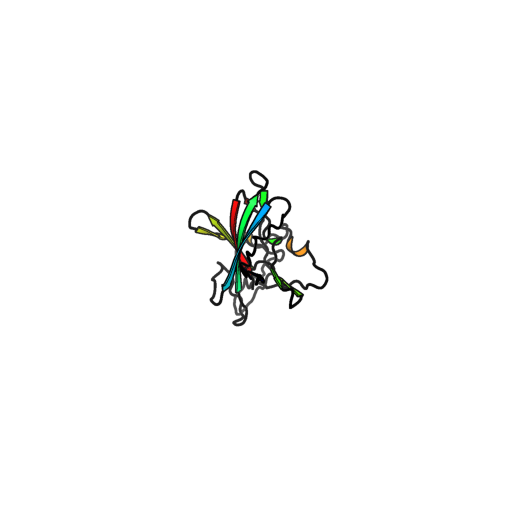9 1.00 86.06 112 PRO A C 1
ATOM 900 O O . PRO A 1 112 ? -19.562 10.913 -0.037 1.00 86.06 112 PRO A O 1
ATOM 903 N N . LYS A 1 113 ? -19.624 10.026 2.040 1.00 86.00 113 LYS A N 1
ATOM 904 C CA . LYS A 1 113 ? -20.787 10.794 2.506 1.00 86.00 113 LYS A CA 1
ATOM 905 C C . LYS A 1 113 ? -20.419 12.267 2.6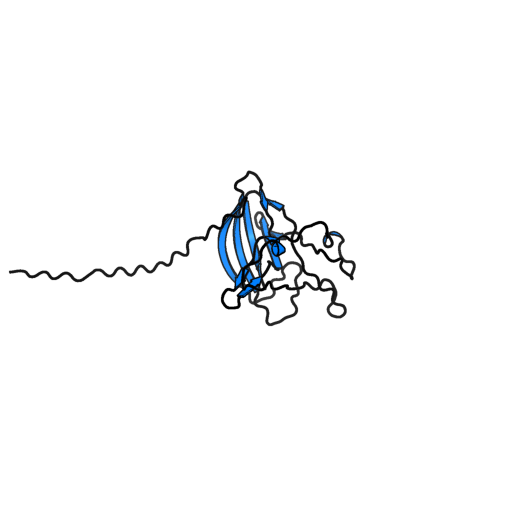50 1.00 86.00 113 LYS A C 1
ATOM 907 O O . LYS A 1 113 ? -21.220 13.149 2.338 1.00 86.00 113 LYS A O 1
ATOM 912 N N . LEU A 1 114 ? -19.196 12.542 3.102 1.00 80.31 114 LEU A N 1
ATOM 913 C CA . LEU A 1 114 ? -18.686 13.894 3.281 1.00 80.31 114 LEU A CA 1
ATOM 914 C C . LEU A 1 114 ? -17.881 14.322 2.052 1.00 80.31 114 LEU A C 1
ATOM 916 O O . LEU A 1 114 ? -16.841 13.756 1.722 1.00 80.31 114 LEU A O 1
ATOM 920 N N . LYS A 1 115 ? -18.365 15.361 1.361 1.00 67.12 115 LYS A N 1
ATOM 921 C CA . LYS A 1 115 ? -17.718 15.902 0.161 1.00 67.12 115 LYS A CA 1
ATOM 922 C C . LYS A 1 115 ? -16.360 16.509 0.514 1.00 67.12 115 LYS A C 1
ATOM 924 O O . LYS A 1 115 ? -16.266 17.662 0.923 1.00 67.12 115 LYS A O 1
ATOM 929 N N . ARG A 1 116 ? -15.295 15.760 0.269 1.00 65.50 116 ARG A N 1
ATOM 930 C CA . ARG A 1 116 ? -13.939 16.280 0.087 1.00 65.50 116 ARG A CA 1
ATOM 931 C C . ARG A 1 116 ? -13.388 15.617 -1.186 1.00 65.50 116 ARG A C 1
ATOM 933 O O . ARG A 1 116 ? -13.647 14.446 -1.415 1.00 65.50 116 ARG A O 1
ATOM 940 N N . ASN A 1 117 ? -12.751 16.402 -2.058 1.00 63.47 117 ASN A N 1
ATOM 941 C CA . ASN A 1 117 ? -12.091 16.016 -3.321 1.00 63.47 117 ASN A CA 1
ATOM 942 C C . ASN A 1 117 ? -12.699 14.851 -4.142 1.00 63.47 117 ASN A C 1
ATOM 944 O O . ASN A 1 117 ? -12.509 13.680 -3.830 1.00 63.47 117 ASN A O 1
ATOM 948 N N . LYS A 1 118 ? -13.275 15.158 -5.318 1.00 64.56 118 LYS A N 1
ATOM 949 C CA . LYS A 1 118 ? -13.826 14.150 -6.255 1.00 64.56 118 LYS A CA 1
ATOM 950 C C . LYS A 1 118 ? -12.849 13.020 -6.628 1.00 64.56 118 LYS A C 1
ATOM 952 O O . LYS A 1 118 ? -13.298 11.911 -6.864 1.00 64.56 118 LYS A O 1
ATOM 957 N N . LYS A 1 119 ? -11.534 13.283 -6.639 1.00 71.19 119 LYS A N 1
ATOM 958 C CA . LYS A 1 119 ? -10.484 12.333 -7.066 1.00 71.19 119 LYS A CA 1
ATOM 959 C C . LYS A 1 119 ? -10.390 11.044 -6.231 1.00 71.19 119 LYS A C 1
ATOM 961 O O . LYS A 1 119 ? -9.675 10.138 -6.643 1.00 71.19 119 LYS A O 1
ATOM 966 N N . LEU A 1 120 ? -11.060 10.976 -5.076 1.00 81.62 120 LEU A N 1
ATOM 967 C CA . LEU A 1 120 ? -11.075 9.784 -4.225 1.00 81.62 120 LEU A CA 1
ATOM 968 C C . LEU A 1 120 ? -12.146 8.768 -4.599 1.00 81.62 120 LEU A C 1
ATOM 970 O O . LEU A 1 120 ? -11.961 7.593 -4.325 1.00 81.62 120 LEU A O 1
ATOM 974 N N . TYR A 1 121 ? -13.267 9.197 -5.169 1.00 88.25 121 TYR A N 1
ATOM 975 C CA . TYR A 1 121 ? -14.304 8.264 -5.587 1.00 88.25 121 TYR A CA 1
ATOM 976 C C . TYR A 1 121 ? -14.064 7.893 -7.043 1.00 88.25 121 TYR A C 1
ATOM 978 O O . TYR A 1 121 ? -14.230 8.737 -7.921 1.00 88.25 121 TYR A O 1
ATOM 986 N N . ALA A 1 122 ? -13.647 6.652 -7.260 1.00 90.88 122 ALA A N 1
ATOM 987 C CA . ALA A 1 122 ? -13.320 6.115 -8.574 1.00 90.88 122 ALA A CA 1
ATOM 988 C C . ALA A 1 122 ? -13.734 4.631 -8.611 1.00 90.88 122 ALA A C 1
ATOM 990 O O . ALA A 1 122 ? -12.879 3.746 -8.507 1.00 90.88 122 ALA A O 1
ATOM 991 N N . PRO A 1 123 ? -15.050 4.335 -8.640 1.00 90.38 123 PRO A N 1
ATOM 992 C CA . PRO A 1 123 ? -15.567 2.963 -8.612 1.00 90.38 123 PRO A CA 1
ATOM 993 C C . PRO A 1 123 ? -15.121 2.125 -9.815 1.00 90.38 123 PRO A C 1
ATOM 995 O O . PRO A 1 123 ? -15.081 0.900 -9.722 1.00 90.38 123 PRO A O 1
ATOM 998 N N . GLU A 1 124 ? -14.762 2.775 -10.920 1.00 92.19 124 GLU A N 1
ATOM 999 C CA . GLU A 1 124 ? -14.211 2.159 -12.123 1.00 92.19 124 GLU A CA 1
ATOM 1000 C C . GLU A 1 124 ? -12.818 1.553 -11.907 1.00 92.19 124 GLU A C 1
ATOM 1002 O O . GLU A 1 124 ? -12.397 0.675 -12.660 1.00 92.19 124 GLU A O 1
ATOM 1007 N N . ILE A 1 125 ? -12.092 1.990 -10.874 1.00 91.38 125 ILE A N 1
ATOM 1008 C CA . ILE A 1 125 ? -10.770 1.455 -10.562 1.00 91.38 125 ILE A CA 1
ATOM 1009 C C . ILE A 1 125 ? -10.941 0.180 -9.754 1.00 91.38 125 ILE A C 1
ATOM 1011 O O . ILE A 1 125 ? -11.332 0.202 -8.581 1.00 91.38 125 ILE A O 1
ATOM 1015 N N . LYS A 1 126 ? -10.600 -0.941 -10.389 1.00 92.06 126 LYS A N 1
ATOM 1016 C CA . LYS A 1 126 ? -10.592 -2.258 -9.759 1.00 92.06 126 LYS A CA 1
ATOM 1017 C C . LYS A 1 126 ? -9.677 -2.260 -8.528 1.00 92.06 126 LYS A C 1
ATOM 1019 O O . LYS A 1 126 ? -8.562 -1.753 -8.563 1.00 92.06 126 LYS A O 1
ATOM 1024 N N . ASP A 1 127 ? -10.163 -2.868 -7.450 1.00 93.44 127 ASP A N 1
ATOM 1025 C CA . ASP A 1 127 ? -9.353 -3.184 -6.273 1.00 93.44 127 ASP A CA 1
ATOM 1026 C C . ASP A 1 127 ? -8.771 -4.587 -6.460 1.00 93.44 127 ASP A C 1
ATOM 1028 O O . ASP A 1 127 ? -9.451 -5.577 -6.188 1.00 93.44 127 ASP A O 1
ATOM 1032 N N . THR A 1 128 ? -7.556 -4.665 -7.003 1.00 93.19 128 THR A N 1
ATOM 1033 C CA . THR A 1 128 ? -6.886 -5.935 -7.325 1.00 93.19 128 THR A CA 1
ATOM 1034 C C . THR A 1 128 ? -6.340 -6.651 -6.095 1.00 93.19 128 THR A C 1
ATOM 1036 O O . THR A 1 128 ? -5.969 -7.815 -6.192 1.00 93.19 128 THR A O 1
ATOM 1039 N N . TYR A 1 129 ? -6.353 -6.025 -4.912 1.00 92.12 129 TYR A N 1
ATOM 1040 C CA . TYR A 1 129 ? -6.033 -6.716 -3.660 1.00 92.12 129 TYR A CA 1
ATOM 1041 C C . TYR A 1 129 ? -6.946 -7.932 -3.443 1.00 92.12 129 TYR A C 1
ATOM 1043 O O . TYR A 1 129 ? -6.486 -8.983 -2.990 1.00 92.12 129 TYR A O 1
ATOM 1051 N N . LEU A 1 130 ? -8.219 -7.785 -3.829 1.00 91.75 130 LEU A N 1
ATOM 1052 C CA . LEU A 1 130 ? -9.264 -8.805 -3.727 1.00 91.75 130 LEU A CA 1
ATOM 1053 C C . LEU A 1 130 ? -9.140 -9.921 -4.776 1.00 91.75 130 LEU A C 1
ATOM 1055 O O . LEU A 1 130 ? -9.834 -10.926 -4.659 1.00 91.75 130 LEU A O 1
ATOM 1059 N N . ASP A 1 131 ? -8.276 -9.764 -5.785 1.00 91.94 131 ASP A N 1
ATOM 1060 C CA . ASP A 1 131 ? -8.038 -10.800 -6.801 1.00 91.94 131 ASP A CA 1
ATOM 1061 C C . ASP A 1 131 ? -7.172 -11.952 -6.272 1.00 91.94 131 ASP A C 1
ATOM 1063 O O . ASP A 1 131 ? -7.067 -12.996 -6.910 1.00 91.94 131 ASP A O 1
ATOM 1067 N N . TYR A 1 132 ? -6.550 -11.765 -5.108 1.00 85.19 132 TYR A N 1
ATOM 1068 C CA . TYR A 1 132 ? -5.692 -12.753 -4.474 1.00 85.19 132 TYR A CA 1
ATOM 1069 C C . TYR A 1 132 ? -6.326 -13.173 -3.156 1.00 85.19 132 TYR A C 1
ATOM 1071 O O . TYR A 1 132 ? -6.636 -12.325 -2.320 1.00 85.19 132 TYR A O 1
ATOM 1079 N N . ASN A 1 133 ? -6.478 -14.477 -2.960 1.00 83.81 133 ASN A N 1
ATOM 1080 C CA . ASN A 1 133 ? -6.852 -15.087 -1.692 1.00 83.81 133 ASN A CA 1
ATOM 1081 C C . ASN A 1 133 ? -5.842 -16.188 -1.384 1.00 83.81 133 ASN A C 1
ATOM 1083 O O . ASN A 1 133 ? -5.325 -16.832 -2.297 1.00 83.81 133 ASN A O 1
ATOM 1087 N N . PHE A 1 134 ? -5.558 -16.380 -0.104 1.00 86.38 134 PHE A N 1
ATOM 1088 C CA . PHE A 1 134 ? -4.653 -17.415 0.375 1.00 86.38 134 PHE A CA 1
ATOM 1089 C C . PHE A 1 134 ? -5.455 -18.313 1.301 1.00 86.38 134 PHE A C 1
ATOM 1091 O O . PHE A 1 134 ? -6.186 -17.811 2.157 1.00 86.38 134 PHE A O 1
ATOM 1098 N N . ASP A 1 135 ? -5.360 -19.622 1.091 1.00 91.62 135 ASP A N 1
ATOM 1099 C CA . ASP A 1 135 ? -6.135 -20.574 1.875 1.00 91.62 135 ASP A CA 1
ATOM 1100 C C . ASP A 1 135 ? -5.797 -20.455 3.367 1.00 91.62 135 ASP A C 1
ATOM 1102 O O . ASP A 1 135 ? -4.636 -20.281 3.740 1.00 91.62 135 ASP A O 1
ATOM 1106 N N . GLY A 1 136 ? -6.830 -20.466 4.207 1.00 91.00 136 GLY A N 1
ATOM 1107 C CA . GLY A 1 136 ? -6.709 -20.260 5.651 1.00 91.00 136 GLY A CA 1
ATOM 1108 C C . GLY A 1 136 ? -6.308 -18.849 6.111 1.00 91.00 136 GLY A C 1
ATOM 1109 O O . GLY A 1 136 ? -6.273 -18.627 7.317 1.00 91.00 136 GLY A O 1
ATOM 1110 N N . ILE A 1 137 ? -6.042 -17.888 5.214 1.00 91.31 137 ILE A N 1
ATOM 1111 C CA . ILE A 1 137 ? -5.607 -16.526 5.579 1.00 91.31 137 ILE A CA 1
ATOM 1112 C C . ILE A 1 137 ? -6.755 -15.522 5.445 1.00 91.31 137 ILE A C 1
ATOM 1114 O O . ILE A 1 137 ? -7.350 -15.352 4.378 1.00 91.31 137 ILE A O 1
ATOM 1118 N N . GLN A 1 138 ? -7.021 -14.781 6.519 1.00 90.75 138 GLN A N 1
ATOM 1119 C CA . GLN A 1 138 ? -8.056 -13.756 6.568 1.00 90.75 138 GLN A CA 1
ATOM 1120 C C . GLN A 1 138 ? -7.530 -12.385 6.121 1.00 90.75 138 GLN A C 1
ATOM 1122 O O . GLN A 1 138 ? -6.539 -11.869 6.638 1.00 90.75 138 GLN A O 1
ATOM 1127 N N . ASN A 1 139 ? -8.248 -11.736 5.201 1.00 89.69 139 ASN A N 1
ATOM 1128 C CA . ASN A 1 139 ? -7.981 -10.346 4.830 1.00 89.69 139 ASN A CA 1
ATOM 1129 C C . ASN A 1 139 ? -8.417 -9.385 5.950 1.00 89.69 139 ASN A C 1
ATOM 1131 O O . ASN A 1 139 ? -9.558 -9.431 6.413 1.00 89.69 139 ASN A O 1
ATOM 1135 N N . VAL A 1 140 ? -7.526 -8.468 6.328 1.00 85.88 140 VAL A N 1
ATOM 1136 C CA . VAL A 1 140 ? -7.797 -7.385 7.277 1.00 85.88 140 VAL A CA 1
ATOM 1137 C C . VAL A 1 140 ? -8.044 -6.086 6.519 1.00 85.88 140 VAL A C 1
ATOM 1139 O O . VAL A 1 140 ? -7.190 -5.597 5.775 1.00 85.88 140 VAL A O 1
ATOM 1142 N N . ASP A 1 141 ? -9.212 -5.497 6.757 1.00 79.81 141 ASP A N 1
ATOM 1143 C CA . ASP A 1 141 ? -9.604 -4.216 6.187 1.00 79.81 141 ASP A CA 1
ATOM 1144 C C . ASP A 1 141 ? -9.520 -3.110 7.242 1.00 79.81 141 ASP A C 1
ATOM 1146 O O . ASP A 1 141 ? -10.228 -3.115 8.249 1.00 79.81 141 ASP A O 1
ATOM 1150 N N . LEU A 1 142 ? -8.648 -2.131 6.991 1.00 81.19 142 LEU A N 1
ATOM 1151 C CA . LEU A 1 142 ? -8.436 -0.987 7.875 1.00 81.19 142 LEU A CA 1
ATOM 1152 C C . LEU A 1 142 ? -9.055 0.277 7.274 1.00 81.19 142 LEU A C 1
ATOM 1154 O O . LEU A 1 142 ? -8.427 0.930 6.430 1.00 81.19 142 LEU A O 1
ATOM 1158 N N . PRO A 1 143 ? -10.275 0.658 7.693 1.00 81.50 143 PRO A N 1
ATOM 1159 C CA . PRO A 1 143 ? -10.942 1.815 7.132 1.00 81.50 143 PRO A CA 1
ATOM 1160 C C . PRO A 1 143 ? -10.240 3.116 7.489 1.00 81.50 143 PRO A C 1
ATOM 1162 O O . PRO A 1 143 ? -9.864 3.376 8.635 1.00 81.50 143 PRO A O 1
ATOM 1165 N N . PHE A 1 144 ? -10.140 3.983 6.490 1.00 79.56 144 PHE A N 1
ATOM 1166 C CA . PHE A 1 144 ? -9.684 5.343 6.658 1.00 79.56 144 PHE A CA 1
ATOM 1167 C C . PHE A 1 144 ? -10.867 6.269 6.959 1.00 79.56 144 PHE A C 1
ATOM 1169 O O . PHE A 1 144 ? -11.854 6.286 6.224 1.00 79.56 144 PHE A O 1
ATOM 1176 N N . ASN A 1 145 ? -10.777 7.061 8.034 1.00 80.88 145 ASN A N 1
ATOM 1177 C CA . ASN A 1 145 ? -11.801 8.055 8.349 1.00 80.88 145 ASN A CA 1
ATOM 1178 C C . ASN A 1 145 ? -11.599 9.323 7.521 1.00 80.88 145 ASN A C 1
ATOM 1180 O O . ASN A 1 145 ? -10.745 10.158 7.823 1.00 80.88 145 ASN A O 1
ATOM 1184 N N . TYR A 1 146 ? -12.446 9.490 6.515 1.00 79.19 146 TYR A N 1
ATOM 1185 C CA . TYR A 1 146 ? -12.471 10.660 5.655 1.00 79.19 146 TYR A CA 1
ATOM 1186 C C . TYR A 1 146 ? -13.354 11.801 6.181 1.00 79.19 146 TYR A C 1
ATOM 1188 O O . TYR A 1 146 ? -13.332 12.922 5.659 1.00 79.19 146 TYR A O 1
ATOM 1196 N N . GLY A 1 147 ? -14.095 11.536 7.254 1.00 79.50 147 GLY A N 1
ATOM 1197 C CA . GLY A 1 147 ? -14.969 12.484 7.916 1.00 79.50 147 GLY A CA 1
ATOM 1198 C C . GLY A 1 147 ? -14.292 13.266 9.034 1.00 79.50 147 GLY A C 1
ATOM 1199 O O . GLY A 1 147 ? -13.147 13.715 8.934 1.00 79.50 147 GLY A O 1
ATOM 1200 N N . THR A 1 148 ? -15.045 13.476 10.107 1.00 81.25 148 THR A N 1
ATOM 1201 C CA . THR A 1 148 ? -14.550 14.072 11.354 1.00 81.25 148 THR A CA 1
ATOM 1202 C C . THR A 1 148 ? -14.597 13.039 12.471 1.00 81.25 148 THR A C 1
ATOM 1204 O O . THR A 1 148 ? -15.203 11.978 12.333 1.00 81.25 148 THR A O 1
ATOM 1207 N N . THR A 1 149 ? -14.005 13.357 13.621 1.00 79.62 149 THR A N 1
ATOM 1208 C CA . THR A 1 149 ? -14.153 12.535 14.830 1.00 79.62 149 THR A CA 1
ATOM 1209 C C . THR A 1 149 ? -15.619 12.365 15.245 1.00 79.62 149 THR A C 1
ATOM 1211 O O . THR A 1 149 ? -15.987 11.280 15.677 1.00 79.62 149 THR A O 1
ATOM 1214 N N . LYS A 1 150 ? -16.449 13.410 15.103 1.00 85.19 150 LYS A N 1
ATOM 1215 C CA . LYS A 1 150 ? -17.865 13.399 15.517 1.00 85.19 150 LYS A CA 1
ATOM 1216 C C . LYS A 1 150 ? -18.797 12.781 14.469 1.00 85.19 150 LYS A C 1
ATOM 1218 O O . LYS A 1 150 ? -19.841 12.248 14.813 1.00 85.19 150 LYS A O 1
ATOM 1223 N N . LYS A 1 151 ? -18.433 12.885 13.189 1.00 85.69 151 LYS A N 1
ATOM 1224 C CA . LYS A 1 151 ? -19.171 12.335 12.044 1.00 85.69 151 LYS A CA 1
ATOM 1225 C C . LYS A 1 151 ? -18.189 11.553 11.169 1.00 85.69 151 LYS A C 1
ATOM 1227 O O . LYS A 1 151 ? -17.670 12.132 10.206 1.00 85.69 151 LYS A O 1
ATOM 1232 N N . PRO A 1 152 ? -17.839 10.315 11.557 1.00 85.56 152 PRO A N 1
ATOM 1233 C CA . PRO A 1 152 ? -16.888 9.513 10.806 1.00 85.56 152 PRO A CA 1
ATOM 1234 C C . PRO A 1 152 ? -17.474 9.094 9.454 1.00 85.56 152 PRO A C 1
ATOM 1236 O O . PRO A 1 152 ? -18.663 8.804 9.337 1.00 85.56 152 PRO A O 1
ATOM 1239 N N . ASP A 1 153 ? -16.616 9.064 8.440 1.00 86.25 153 ASP A N 1
ATOM 1240 C CA . ASP A 1 153 ? -16.925 8.580 7.093 1.00 86.25 153 ASP A CA 1
ATOM 1241 C C . ASP A 1 153 ? -15.828 7.587 6.715 1.00 86.25 153 ASP A C 1
ATOM 1243 O O . ASP A 1 153 ? -14.756 7.966 6.248 1.00 86.25 153 ASP A O 1
ATOM 1247 N N . LEU A 1 154 ? -16.044 6.332 7.103 1.00 85.19 154 LEU A N 1
ATOM 1248 C CA . LEU A 1 154 ? -15.051 5.266 7.052 1.00 85.19 154 LEU A CA 1
ATOM 1249 C C . LEU A 1 154 ? -15.058 4.611 5.672 1.00 85.19 154 LEU A C 1
ATOM 1251 O O . LEU A 1 154 ? -16.080 4.072 5.255 1.00 85.19 154 LEU A O 1
ATOM 1255 N N . LEU A 1 155 ? -13.917 4.636 4.988 1.00 86.31 155 LEU A N 1
ATOM 1256 C CA . LEU A 1 155 ? -13.759 4.064 3.654 1.00 86.31 155 LEU A CA 1
ATOM 1257 C C . LEU A 1 155 ? -12.538 3.153 3.600 1.00 86.31 155 LEU A C 1
ATOM 1259 O O . LEU A 1 155 ? -11.460 3.524 4.066 1.00 86.31 155 LEU A O 1
ATOM 1263 N N . ILE A 1 156 ? -12.687 1.986 2.975 1.00 87.62 156 ILE A N 1
ATOM 1264 C CA . ILE A 1 156 ? -11.529 1.204 2.540 1.00 87.62 156 ILE A CA 1
ATOM 1265 C C . ILE A 1 156 ? -10.957 1.893 1.304 1.00 87.62 156 ILE A C 1
ATOM 1267 O O . ILE A 1 156 ? -11.686 2.180 0.346 1.00 87.62 156 ILE A O 1
ATOM 1271 N N . MET A 1 157 ? -9.666 2.206 1.372 1.00 88.31 157 MET A N 1
ATOM 1272 C CA . MET A 1 157 ? -8.939 2.872 0.301 1.00 88.31 157 MET A CA 1
ATOM 1273 C C . MET A 1 157 ? -8.018 1.876 -0.403 1.00 88.31 157 MET A C 1
ATOM 1275 O O . MET A 1 157 ? -7.392 1.034 0.240 1.00 88.31 157 MET A O 1
ATOM 1279 N N . HIS A 1 158 ? -7.898 2.031 -1.713 1.00 92.62 158 HIS A N 1
ATOM 1280 C CA . HIS A 1 158 ? -6.960 1.325 -2.586 1.00 92.62 158 HIS A CA 1
ATOM 1281 C C . HIS A 1 158 ? -6.245 2.335 -3.494 1.00 92.62 158 HIS A C 1
ATOM 1283 O O . HIS A 1 158 ? -6.494 3.538 -3.404 1.00 92.62 158 HIS A O 1
ATOM 1289 N N . PHE A 1 159 ? -5.300 1.902 -4.325 1.00 93.44 159 PHE A N 1
ATOM 1290 C CA . PHE A 1 159 ? -4.395 2.797 -5.056 1.00 93.44 159 PHE A CA 1
ATOM 1291 C C . PHE A 1 159 ? -4.624 2.795 -6.568 1.00 93.44 159 PHE A C 1
ATOM 1293 O O . PHE A 1 159 ? -5.001 1.785 -7.153 1.00 93.44 159 PHE A O 1
ATOM 1300 N N . TYR A 1 160 ? -4.300 3.916 -7.219 1.00 93.31 160 TYR A N 1
ATOM 1301 C CA . TYR A 1 160 ? -4.081 3.939 -8.669 1.00 93.31 160 TYR A CA 1
ATOM 1302 C C . TYR A 1 160 ? -2.811 3.163 -9.033 1.00 93.31 160 TYR A C 1
ATOM 1304 O O . TYR A 1 160 ? -1.765 3.337 -8.395 1.00 93.31 160 TYR A O 1
ATOM 1312 N N . SER A 1 161 ? -2.853 2.434 -10.145 1.00 92.75 161 SER A N 1
ATOM 1313 C CA . SER A 1 161 ? -1.646 1.930 -10.801 1.00 92.75 161 SER A CA 1
ATOM 1314 C C . SER A 1 161 ? -0.864 3.073 -11.468 1.00 92.75 161 SER A C 1
ATOM 1316 O O . SER A 1 161 ? -1.428 4.102 -11.854 1.00 92.75 161 SER A O 1
ATOM 1318 N N . LYS A 1 162 ? 0.454 2.918 -11.627 1.00 92.00 162 LYS A N 1
ATOM 1319 C CA . LYS A 1 162 ? 1.321 3.913 -12.288 1.00 92.00 162 LYS A CA 1
ATOM 1320 C C . LYS A 1 162 ? 2.303 3.245 -13.243 1.00 92.00 162 LYS A C 1
ATOM 1322 O O . LYS A 1 162 ? 2.857 2.200 -12.931 1.00 92.00 162 LYS A O 1
ATOM 1327 N N . LYS A 1 163 ? 2.595 3.898 -14.373 1.00 93.00 163 LYS A N 1
ATOM 1328 C CA . LYS A 1 163 ? 3.683 3.479 -15.272 1.00 93.00 163 LYS A CA 1
ATOM 1329 C C . LYS A 1 163 ? 5.037 3.845 -14.667 1.00 93.00 163 LYS A C 1
ATOM 1331 O O . LYS A 1 163 ? 5.329 5.032 -14.506 1.00 93.00 163 LYS A O 1
ATOM 1336 N N . LEU A 1 164 ? 5.860 2.850 -14.350 1.00 92.56 164 LEU A N 1
ATOM 1337 C CA . LEU A 1 164 ? 7.150 3.017 -13.675 1.00 92.56 164 LEU A CA 1
ATOM 1338 C C . LEU A 1 164 ? 8.242 2.229 -14.402 1.00 92.56 164 LEU A C 1
ATOM 1340 O O . LEU A 1 164 ? 7.996 1.138 -14.898 1.00 92.56 164 LEU A O 1
ATOM 1344 N N . ARG A 1 165 ? 9.455 2.792 -14.456 1.00 93.19 165 ARG A N 1
ATOM 1345 C CA . ARG A 1 165 ? 10.652 2.076 -14.931 1.00 93.19 165 ARG A CA 1
ATOM 1346 C C . ARG A 1 165 ? 11.377 1.420 -13.764 1.00 93.19 165 ARG A C 1
ATOM 1348 O O . ARG A 1 165 ? 11.472 0.212 -13.699 1.00 93.19 165 ARG A O 1
ATOM 1355 N N . SER A 1 166 ? 11.858 2.226 -12.824 1.00 93.44 166 SER A N 1
ATOM 1356 C CA . SER A 1 166 ? 12.452 1.752 -11.578 1.00 93.44 166 SER A CA 1
ATOM 1357 C C . SER A 1 166 ? 12.269 2.811 -10.501 1.00 93.44 166 SER A C 1
ATOM 1359 O O . SER A 1 166 ? 12.292 4.012 -10.794 1.00 93.44 166 SER A O 1
ATOM 1361 N N . THR A 1 167 ? 12.031 2.385 -9.265 1.00 95.06 167 THR A N 1
ATOM 1362 C CA . THR A 1 167 ? 11.980 3.276 -8.103 1.00 95.06 167 THR A CA 1
ATOM 1363 C C . THR A 1 167 ? 12.105 2.479 -6.808 1.00 95.06 167 THR A C 1
ATOM 1365 O O . THR A 1 167 ? 11.890 1.270 -6.767 1.00 95.06 167 THR A O 1
ATOM 1368 N N . THR A 1 168 ? 12.430 3.174 -5.724 1.00 95.38 168 THR A N 1
ATOM 1369 C CA . THR A 1 168 ? 12.289 2.641 -4.372 1.00 95.38 168 THR A CA 1
ATOM 1370 C C . THR A 1 168 ? 10.930 3.043 -3.823 1.00 95.38 168 THR A C 1
ATOM 1372 O O . THR A 1 168 ? 10.619 4.235 -3.755 1.00 95.38 168 THR A O 1
ATOM 1375 N N . LEU A 1 169 ? 10.155 2.066 -3.373 1.00 94.75 169 LEU A N 1
ATOM 1376 C CA . LEU A 1 169 ? 8.891 2.279 -2.686 1.00 94.75 169 LEU A CA 1
ATOM 1377 C C . LEU A 1 169 ? 9.066 2.109 -1.181 1.00 94.75 169 LEU A C 1
ATOM 1379 O O . LEU A 1 169 ? 9.858 1.292 -0.716 1.00 94.75 169 LEU A O 1
ATOM 1383 N N . THR A 1 170 ? 8.324 2.896 -0.412 1.00 93.12 170 THR A N 1
ATOM 1384 C CA . THR A 1 170 ? 8.087 2.659 1.014 1.00 93.12 170 THR A CA 1
ATOM 1385 C C . THR A 1 170 ? 6.599 2.413 1.197 1.00 93.12 170 THR A C 1
ATOM 1387 O O . THR A 1 170 ? 5.786 3.297 0.930 1.00 93.12 170 THR A O 1
ATOM 1390 N N . LEU A 1 171 ? 6.269 1.191 1.589 1.00 92.12 171 LEU A N 1
ATOM 1391 C CA . LEU A 1 171 ? 4.927 0.696 1.853 1.00 92.12 171 LEU A CA 1
ATOM 1392 C C . LEU A 1 171 ? 4.682 0.767 3.355 1.00 92.12 171 LEU A C 1
ATOM 1394 O O . LEU A 1 171 ? 5.579 0.437 4.134 1.00 92.12 171 LEU A O 1
ATOM 1398 N N . PHE A 1 172 ? 3.486 1.169 3.759 1.00 88.88 172 PHE A N 1
ATOM 1399 C CA . PHE A 1 172 ? 3.096 1.220 5.163 1.00 88.88 172 PHE A CA 1
ATOM 1400 C C . PHE A 1 172 ? 1.963 0.240 5.425 1.00 88.88 172 PHE A C 1
ATOM 1402 O O . PHE A 1 172 ? 0.961 0.261 4.719 1.00 88.88 172 PHE A O 1
ATOM 1409 N N . PHE A 1 173 ? 2.101 -0.572 6.462 1.00 87.44 173 PHE A N 1
ATOM 1410 C CA . PHE A 1 173 ? 1.097 -1.510 6.960 1.00 87.44 173 PHE A CA 1
ATOM 1411 C C . PHE A 1 173 ? 0.760 -1.149 8.407 1.00 87.44 173 PHE A C 1
ATOM 1413 O O . PHE A 1 173 ? 1.531 -0.439 9.065 1.00 87.44 173 PHE A O 1
ATOM 1420 N N . ALA A 1 174 ? -0.398 -1.594 8.872 1.00 79.69 174 ALA A N 1
ATOM 1421 C CA . ALA A 1 174 ? -0.966 -1.290 10.176 1.00 79.69 174 ALA A CA 1
ATOM 1422 C C . ALA A 1 174 ? -1.674 -2.535 10.708 1.00 79.69 174 ALA A C 1
ATOM 1424 O O . ALA A 1 174 ? -2.158 -3.308 9.852 1.00 79.69 174 ALA A O 1
#

Sequence (174 aa):
MNLNISFLILFSILFSTCSPSYSQSDSFNVEFIKAKKTIKEITTFSANYKSNNVNKISVKIKIESTEKKGVFDPNKISLIDHENNLRFRPTDVLAKRFTNLIPFGRVSKVKPKLKRNKKLYAPEIKDTYLDYNFDGIQNVDLPFNYGTTKKPDLLIMHFYSKKLRSTTLTLFFA

Secondary structure (DSSP, 8-state):
----------------------EEETTEEEEEEEEEEE-S----TT-----TT--EEEEEEEEEESSSSEEE-GGG--EEETTTTEEE--SEEEEEETTEEEEPPEEBSS--SS---GGGB-TTS--GGGG---TTPEEE---EE-S-SSS--EE--EE--EEESEEEEEEEE-

Solvent-accessible surface area (backbone atoms only — not comparable to full-atom values): 10751 Å² total; per-residue (Å²): 136,88,82,88,77,87,81,81,88,81,83,80,80,81,74,80,73,80,66,64,63,69,54,82,49,103,47,31,49,35,39,59,72,49,76,43,84,40,92,63,86,64,75,48,96,83,57,82,70,94,50,101,81,63,67,29,35,39,40,33,32,38,39,34,29,79,47,87,56,25,77,46,55,67,40,72,46,66,52,75,40,79,89,78,30,37,32,33,53,57,78,45,46,30,38,50,54,91,95,45,76,44,72,58,57,54,28,18,70,61,73,69,86,58,93,67,67,74,80,33,51,40,61,87,58,76,68,55,45,75,76,58,85,53,91,89,44,45,78,54,85,76,61,43,64,71,44,44,95,92,54,68,34,72,39,63,64,46,56,59,64,45,75,41,39,66,43,42,38,40,35,29,36,102

Radius of gyration: 21.5 Å; Cα contacts (8 Å, |Δi|>4): 305; chains: 1; bounding box: 77×60×41 Å